Protein AF-W1V5F1-F1 (afdb_monomer_lite)

Foldseek 3Di:
DDDDDDDFQAFPPPRHGFDDWDWDDDPPDIDITTHHPVVVVVVCVVCVVVVVVDDDPDDD

Organism: NCBI:txid1403939

Radius of gyration: 15.8 Å; chains: 1; bounding box: 38×23×50 Å

Secondary structure (DSSP, 8-state):
---------B-TTTSSB--EEEEEEETTEEEEEEE-HHHHHHHHHHHHHHHHHS---S--

pLDDT: mean 93.92, std 8.42, range [59.59, 98.75]

InterPro domains:
  IPR024412 Lsr2 dimerization domain [PF11774] (1-58)
  IPR042261 Lsr2-like, dimerization domain [G3DSA:3.30.60.230] (1-60)

Sequence (60 aa):
MAQKTQVILVDDIDNGPATQTVTFGIDGVTYEIDLNDEHAAALRESLAEWISKARRTGGR

Structure (mmCIF, N/CA/C/O backbone):
data_AF-W1V5F1-F1
#
_entry.id   AF-W1V5F1-F1
#
loop_
_atom_site.group_PDB
_atom_site.id
_atom_site.type_symbol
_atom_site.label_atom_id
_atom_site.label_alt_id
_atom_site.label_comp_id
_atom_s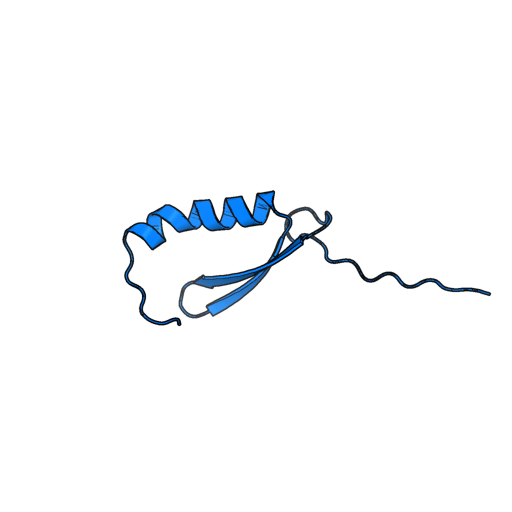ite.label_asym_id
_atom_site.label_entity_id
_atom_site.label_seq_id
_atom_site.pdbx_PDB_ins_code
_atom_site.Cartn_x
_atom_site.Cartn_y
_atom_site.Cartn_z
_atom_site.occupancy
_atom_site.B_iso_or_equiv
_atom_site.auth_seq_id
_atom_site.auth_comp_id
_atom_site.auth_asym_id
_atom_site.auth_atom_id
_atom_site.pdbx_PDB_model_num
ATOM 1 N N . MET A 1 1 ? -28.914 -0.160 29.385 1.00 62.88 1 MET A N 1
ATOM 2 C CA . MET A 1 1 ? -27.494 -0.137 28.969 1.00 62.88 1 MET A CA 1
ATOM 3 C C . MET A 1 1 ? -27.463 0.208 27.489 1.00 62.88 1 MET A C 1
ATOM 5 O O . MET A 1 1 ? -28.306 -0.318 26.776 1.00 62.88 1 MET A O 1
ATOM 9 N N . ALA A 1 2 ? -26.591 1.115 27.044 1.00 79.94 2 ALA A N 1
ATOM 10 C CA . ALA A 1 2 ? -26.483 1.508 25.635 1.00 79.94 2 ALA A CA 1
ATOM 11 C C . ALA A 1 2 ? -25.070 1.195 25.125 1.00 79.94 2 ALA A C 1
ATOM 13 O O . ALA A 1 2 ? -24.099 1.475 25.823 1.00 79.94 2 ALA A O 1
ATOM 14 N N . GLN A 1 3 ? -24.970 0.609 23.931 1.00 83.75 3 GLN A N 1
ATOM 15 C CA . GLN A 1 3 ? -23.714 0.236 23.279 1.00 83.75 3 GLN A CA 1
ATOM 16 C C . GLN A 1 3 ? -23.590 1.000 21.957 1.00 83.75 3 GLN A C 1
ATOM 18 O O . GLN A 1 3 ? -24.559 1.093 21.205 1.00 83.75 3 GLN A O 1
ATOM 23 N N . LYS A 1 4 ? -22.400 1.545 21.678 1.00 82.69 4 LYS A N 1
ATOM 24 C CA . LYS A 1 4 ? -22.058 2.191 20.405 1.00 82.69 4 LYS A CA 1
ATOM 25 C C . LYS A 1 4 ? -20.942 1.390 19.741 1.00 82.69 4 LYS A C 1
ATOM 27 O O . LYS A 1 4 ? -19.873 1.245 20.324 1.00 82.69 4 LYS A O 1
ATOM 32 N N . THR A 1 5 ? -21.197 0.901 18.533 1.00 86.56 5 THR A N 1
ATOM 33 C CA . THR A 1 5 ? -20.195 0.253 17.677 1.00 86.56 5 THR A CA 1
ATOM 34 C C . THR A 1 5 ? -19.746 1.256 16.621 1.00 86.56 5 THR A C 1
ATOM 36 O O . THR A 1 5 ? -20.589 1.889 15.985 1.00 86.56 5 THR A O 1
ATOM 39 N N . GLN A 1 6 ? -18.437 1.419 16.445 1.00 85.50 6 GLN A N 1
ATOM 40 C CA . GLN A 1 6 ? -17.855 2.255 15.398 1.00 85.50 6 GLN A CA 1
ATOM 41 C C . GLN A 1 6 ? -16.993 1.376 14.496 1.00 85.50 6 GLN A C 1
ATOM 43 O O . GLN A 1 6 ? -16.154 0.628 14.988 1.00 85.50 6 GLN A O 1
ATOM 48 N N . VAL A 1 7 ? -17.225 1.470 13.190 1.00 85.25 7 VAL A N 1
ATOM 49 C CA . VAL A 1 7 ? -16.366 0.867 12.171 1.00 85.25 7 VAL A CA 1
ATOM 50 C C . VAL A 1 7 ? -15.467 1.981 11.649 1.00 85.25 7 VAL A C 1
ATOM 52 O O . VAL A 1 7 ? -15.971 3.038 11.267 1.00 85.25 7 VAL A O 1
ATOM 55 N N . ILE A 1 8 ? -14.155 1.768 11.698 1.00 91.31 8 ILE A N 1
ATOM 56 C CA . ILE A 1 8 ? -13.145 2.687 11.167 1.00 91.31 8 ILE A CA 1
ATOM 57 C C . ILE A 1 8 ? -12.234 1.924 10.213 1.00 91.31 8 ILE A C 1
ATOM 59 O O . ILE A 1 8 ? -11.942 0.754 10.456 1.00 91.31 8 ILE A O 1
ATOM 63 N N . LEU A 1 9 ? -11.815 2.595 9.143 1.00 94.38 9 LEU A N 1
ATOM 64 C CA . LEU A 1 9 ? -10.732 2.125 8.290 1.00 94.38 9 LEU A CA 1
ATOM 65 C C . LEU A 1 9 ? -9.413 2.520 8.955 1.00 94.38 9 LEU A C 1
ATOM 67 O O . LEU A 1 9 ? -9.256 3.673 9.372 1.00 94.38 9 LEU A O 1
ATOM 71 N N . VAL A 1 10 ? -8.505 1.562 9.093 1.00 98.06 10 VAL A N 1
ATOM 72 C CA . VAL A 1 10 ? -7.240 1.728 9.812 1.00 98.06 10 VAL A CA 1
ATOM 73 C C . VAL A 1 10 ? -6.102 1.530 8.826 1.00 98.06 10 VAL A C 1
ATOM 75 O O . VAL A 1 10 ? -6.167 0.634 7.998 1.00 98.06 10 VAL A O 1
ATOM 78 N N . ASP A 1 11 ? -5.101 2.395 8.898 1.00 98.56 11 ASP A N 1
ATOM 79 C CA . ASP A 1 11 ? -3.898 2.308 8.087 1.00 98.56 11 ASP A CA 1
ATOM 80 C C . ASP A 1 11 ? -3.036 1.128 8.551 1.00 98.56 11 ASP A C 1
ATOM 82 O O . ASP A 1 11 ? -2.673 1.037 9.724 1.00 98.56 11 ASP A O 1
ATOM 86 N N . ASP A 1 12 ? -2.710 0.221 7.636 1.00 98.69 12 ASP A N 1
ATOM 87 C CA . ASP A 1 12 ? -1.971 -1.008 7.938 1.00 98.69 12 ASP A CA 1
ATOM 88 C C . ASP A 1 12 ? -0.488 -0.765 8.290 1.00 98.69 12 ASP A C 1
ATOM 90 O O . ASP A 1 12 ? 0.183 -1.665 8.802 1.00 98.69 12 ASP A O 1
ATOM 94 N N . ILE A 1 13 ? 0.051 0.431 8.026 1.00 98.31 13 ILE A N 1
ATOM 95 C CA . ILE A 1 13 ? 1.451 0.788 8.298 1.00 98.31 13 ILE A CA 1
ATOM 96 C C . ILE A 1 13 ? 1.617 1.313 9.722 1.00 98.31 13 ILE A C 1
ATOM 98 O O . ILE A 1 13 ? 2.523 0.879 10.437 1.00 98.31 13 ILE A O 1
ATOM 102 N N . ASP A 1 14 ? 0.767 2.252 10.139 1.00 98.00 14 ASP A N 1
ATOM 103 C CA . ASP A 1 14 ? 0.919 2.962 11.416 1.00 98.00 14 ASP A CA 1
ATOM 104 C C . ASP A 1 14 ? -0.261 2.795 12.388 1.00 98.00 14 ASP A C 1
ATOM 106 O O . ASP A 1 14 ? -0.187 3.254 13.530 1.00 98.00 14 ASP A O 1
ATOM 110 N N . ASN A 1 15 ? -1.309 2.067 11.993 1.00 97.19 15 ASN A N 1
ATOM 111 C CA . ASN A 1 15 ? -2.574 1.911 12.719 1.00 97.19 15 ASN A CA 1
ATOM 112 C C . ASN A 1 15 ? -3.350 3.229 12.935 1.00 97.19 15 ASN A C 1
ATOM 114 O O . ASN A 1 15 ? -4.217 3.310 13.813 1.00 97.19 15 ASN A O 1
ATOM 118 N N . GLY A 1 16 ? -3.047 4.269 12.156 1.00 97.25 16 GLY A N 1
ATOM 119 C CA . GLY A 1 16 ? -3.776 5.529 12.101 1.00 97.25 16 GLY A CA 1
ATOM 120 C C . GLY A 1 16 ? -5.050 5.446 11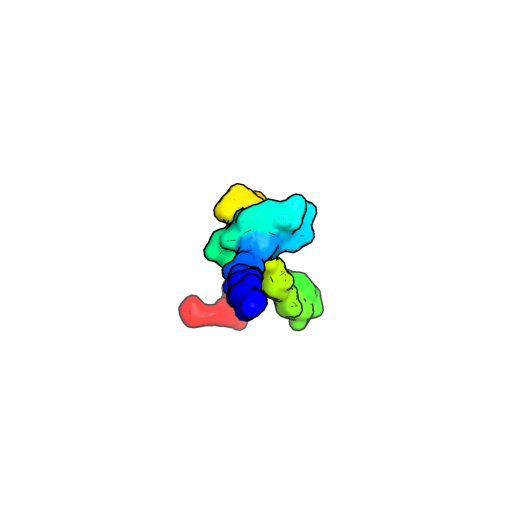.249 1.00 97.25 16 GLY A C 1
ATOM 121 O O . GLY A 1 16 ? -5.468 4.366 10.839 1.00 97.25 16 GLY A O 1
ATOM 122 N N . PRO A 1 17 ? -5.729 6.576 10.985 1.00 97.94 17 PRO A N 1
ATOM 123 C CA . PRO A 1 17 ? -6.890 6.598 10.099 1.00 97.94 17 PRO A CA 1
ATOM 124 C C . PRO A 1 17 ? -6.480 6.378 8.639 1.0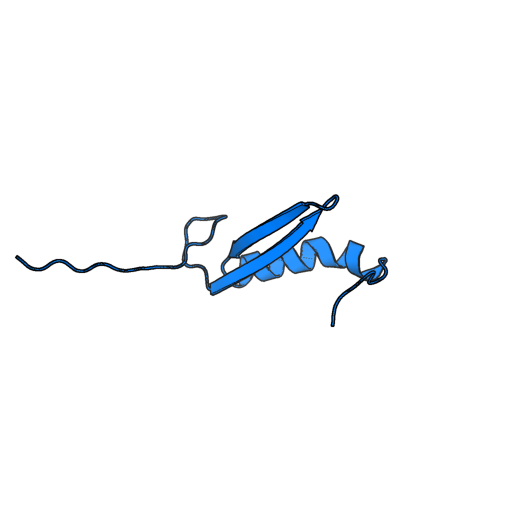0 97.94 17 PRO A C 1
ATOM 126 O O . PRO A 1 17 ? -5.719 7.174 8.091 1.00 97.94 17 PRO A O 1
ATOM 129 N N . ALA A 1 18 ? -7.045 5.363 7.988 1.00 98.31 18 ALA A N 1
ATOM 130 C CA . ALA A 1 18 ? -6.907 5.182 6.545 1.00 98.31 18 ALA A CA 1
ATOM 131 C C . ALA A 1 18 ? -8.025 5.894 5.774 1.00 98.31 18 ALA A C 1
ATOM 133 O O . ALA A 1 18 ? -9.137 6.098 6.272 1.00 98.31 18 ALA A O 1
ATOM 134 N N . THR A 1 19 ? -7.727 6.259 4.530 1.00 97.81 19 THR A N 1
ATOM 135 C CA . THR A 1 19 ? -8.651 6.949 3.619 1.00 97.81 19 THR A CA 1
ATOM 136 C C . THR A 1 19 ? -9.036 6.090 2.419 1.00 97.81 19 THR A C 1
ATOM 138 O O . THR A 1 19 ? -10.079 6.333 1.810 1.00 97.81 19 THR A O 1
ATOM 141 N N . GLN A 1 20 ? -8.221 5.091 2.070 1.00 97.88 20 GLN A N 1
ATOM 142 C CA . GLN A 1 20 ? -8.406 4.282 0.870 1.00 97.88 20 GLN A CA 1
ATOM 143 C C . GLN A 1 20 ? -7.754 2.901 0.989 1.00 97.88 20 GLN A C 1
ATOM 145 O O . GLN A 1 20 ? -6.714 2.751 1.621 1.00 97.88 20 GLN A O 1
ATOM 150 N N . THR A 1 21 ? -8.321 1.921 0.288 1.00 98.38 21 THR A N 1
ATOM 151 C CA . THR A 1 21 ? -7.681 0.627 0.021 1.00 98.38 21 THR A CA 1
ATOM 152 C C . THR A 1 21 ? -6.934 0.703 -1.310 1.00 98.38 21 THR A C 1
ATOM 154 O O . THR A 1 21 ? -7.500 1.130 -2.323 1.00 98.38 21 THR A O 1
ATOM 157 N N . VAL A 1 22 ? -5.668 0.290 -1.339 1.00 98.25 22 VAL A N 1
ATOM 158 C CA . VAL A 1 22 ? -4.848 0.240 -2.556 1.00 98.25 22 VAL A CA 1
ATOM 159 C C . VAL A 1 22 ? -4.591 -1.209 -2.950 1.00 98.25 22 VAL A C 1
ATOM 161 O O . VAL A 1 22 ? -3.985 -1.970 -2.202 1.00 98.25 22 VAL A O 1
ATOM 164 N N . THR A 1 23 ? -4.998 -1.582 -4.163 1.00 97.88 23 THR A N 1
ATOM 165 C CA . THR A 1 23 ?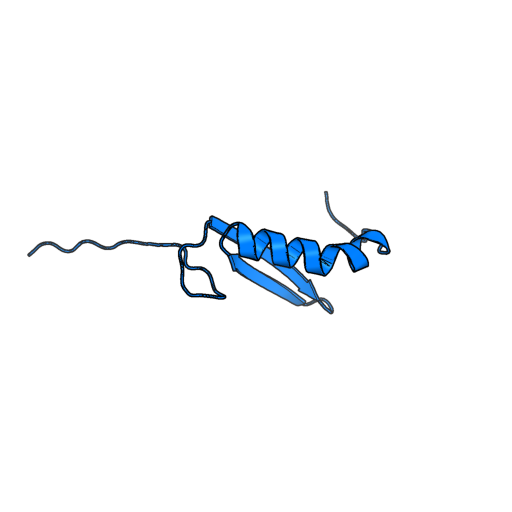 -4.657 -2.879 -4.760 1.00 97.88 23 THR A CA 1
ATOM 166 C C . THR A 1 23 ? -3.350 -2.774 -5.545 1.00 97.88 23 THR A C 1
ATOM 168 O O . THR A 1 23 ? -3.202 -1.903 -6.406 1.00 97.88 23 THR A O 1
ATOM 171 N N . PHE A 1 24 ? -2.413 -3.686 -5.302 1.00 97.00 24 PHE A N 1
ATOM 172 C CA . PHE A 1 24 ? -1.155 -3.793 -6.048 1.00 97.00 24 PHE A CA 1
ATOM 173 C C . PHE A 1 24 ? -0.759 -5.263 -6.240 1.00 97.00 24 PHE A C 1
ATOM 175 O O . PHE A 1 24 ? -1.449 -6.169 -5.777 1.00 97.00 24 PHE A O 1
ATOM 182 N N . GLY A 1 25 ? 0.322 -5.535 -6.973 1.00 96.00 25 GLY A N 1
ATOM 183 C CA . GLY A 1 25 ? 0.758 -6.911 -7.192 1.00 96.00 25 GLY A CA 1
ATOM 184 C C . GLY A 1 25 ? 2.227 -7.046 -7.556 1.00 96.00 25 GLY A C 1
ATOM 185 O O . GLY A 1 25 ? 2.820 -6.144 -8.145 1.00 96.00 25 GLY A O 1
ATOM 186 N N . ILE A 1 2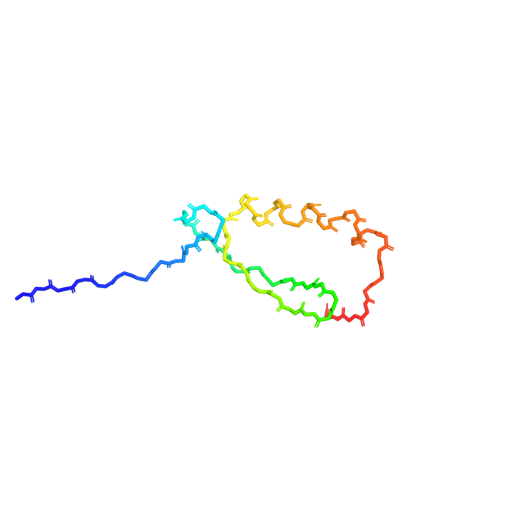6 ? 2.793 -8.196 -7.204 1.00 96.19 26 ILE A N 1
ATOM 187 C CA . ILE A 1 26 ? 4.167 -8.598 -7.510 1.00 96.19 26 ILE A CA 1
ATOM 188 C C . ILE A 1 26 ? 4.189 -10.112 -7.749 1.00 96.19 26 ILE A C 1
ATOM 190 O O . ILE A 1 26 ? 3.474 -10.857 -7.083 1.00 96.19 26 ILE A O 1
ATOM 194 N N . ASP A 1 27 ? 4.927 -10.554 -8.770 1.00 95.19 27 ASP A N 1
ATOM 195 C CA . ASP A 1 27 ? 5.070 -11.969 -9.155 1.00 95.19 27 ASP A CA 1
ATOM 196 C C . ASP A 1 27 ? 3.747 -12.743 -9.317 1.00 95.19 27 ASP A C 1
ATOM 198 O O . ASP A 1 27 ? 3.634 -13.926 -9.005 1.00 95.19 27 ASP A O 1
ATOM 202 N N . GLY A 1 28 ? 2.723 -12.063 -9.843 1.00 93.12 28 GLY A N 1
ATOM 203 C CA . GLY A 1 28 ? 1.407 -12.652 -10.105 1.00 93.12 28 GLY A CA 1
ATOM 204 C C . GLY A 1 28 ? 0.507 -12.787 -8.874 1.00 93.12 28 GLY A C 1
ATOM 205 O O . GLY A 1 28 ? -0.618 -13.260 -9.013 1.00 93.12 28 GLY A O 1
ATOM 206 N N . VAL A 1 29 ? 0.958 -12.342 -7.699 1.00 97.06 29 VAL A N 1
ATOM 207 C CA . VAL A 1 29 ? 0.142 -12.269 -6.483 1.00 97.06 29 VAL A CA 1
ATOM 208 C C . VAL A 1 29 ? -0.428 -10.859 -6.337 1.00 97.06 29 VAL A C 1
ATOM 210 O O . VAL A 1 29 ? 0.288 -9.870 -6.501 1.00 97.06 29 VAL A O 1
ATOM 213 N N . THR A 1 30 ? -1.727 -10.768 -6.050 1.00 97.00 30 THR A N 1
ATOM 214 C CA . THR A 1 30 ? -2.436 -9.508 -5.791 1.00 97.00 30 THR A CA 1
ATOM 215 C C . THR A 1 30 ? -2.578 -9.289 -4.290 1.00 97.00 30 THR A C 1
ATOM 217 O O . THR A 1 30 ? -2.947 -10.209 -3.562 1.00 97.00 30 THR A O 1
ATOM 220 N N . TYR A 1 31 ? -2.307 -8.065 -3.854 1.00 98.25 31 TYR A N 1
ATOM 221 C CA . TYR A 1 31 ? -2.388 -7.615 -2.471 1.00 98.25 31 TYR A CA 1
ATOM 222 C C . TYR A 1 31 ? -3.314 -6.405 -2.378 1.00 98.25 31 TYR A C 1
ATOM 224 O O . TYR A 1 31 ? -3.424 -5.621 -3.324 1.00 98.25 31 TYR A O 1
ATOM 232 N N . GLU A 1 32 ? -3.940 -6.248 -1.220 1.00 98.56 32 GLU A N 1
ATOM 233 C CA . GLU A 1 32 ? -4.681 -5.055 -0.821 1.00 98.56 32 GLU A CA 1
ATOM 234 C C . GLU A 1 32 ? -4.090 -4.543 0.489 1.00 98.56 32 GLU A C 1
ATOM 236 O O . GLU A 1 32 ? -3.598 -5.334 1.296 1.00 98.56 32 GLU A O 1
ATOM 241 N N . ILE A 1 33 ? -4.090 -3.225 0.655 1.00 98.56 33 ILE A N 1
ATOM 242 C CA . ILE A 1 33 ? -3.594 -2.552 1.853 1.00 98.56 33 ILE A CA 1
ATOM 243 C C . ILE A 1 33 ? -4.416 -1.286 2.097 1.00 98.56 33 ILE A C 1
ATOM 245 O O . ILE A 1 33 ? -4.661 -0.520 1.159 1.00 98.56 33 ILE A O 1
ATOM 249 N N . ASP A 1 34 ? -4.849 -1.075 3.334 1.00 98.69 34 ASP A N 1
ATOM 250 C CA . ASP A 1 34 ? -5.568 0.123 3.751 1.00 98.69 34 ASP A CA 1
ATOM 251 C C . ASP A 1 34 ? -4.566 1.193 4.179 1.00 98.69 34 ASP A C 1
ATOM 253 O O . ASP A 1 34 ? -3.720 0.961 5.037 1.00 98.69 34 ASP A O 1
ATOM 257 N N . LEU A 1 35 ? -4.632 2.367 3.549 1.00 98.69 35 LEU A N 1
ATOM 258 C CA . LEU A 1 35 ? -3.648 3.434 3.708 1.00 98.69 35 LEU A CA 1
ATOM 259 C C . LEU A 1 35 ? -4.315 4.805 3.845 1.00 98.69 35 LEU A C 1
ATOM 261 O O . LEU A 1 35 ? -5.380 5.080 3.280 1.00 98.69 35 LEU A O 1
ATOM 265 N N . ASN A 1 36 ? -3.648 5.697 4.565 1.00 98.62 36 ASN A N 1
ATOM 266 C CA . ASN A 1 36 ? -3.861 7.133 4.509 1.00 98.62 36 ASN A CA 1
ATOM 267 C C . ASN A 1 36 ? -3.300 7.714 3.191 1.00 98.62 36 ASN A C 1
ATOM 269 O O . ASN A 1 36 ? -2.616 7.036 2.417 1.00 98.62 36 ASN A O 1
ATOM 273 N N . ASP A 1 37 ? -3.592 8.986 2.914 1.00 98.50 37 ASP A N 1
ATOM 274 C CA . ASP A 1 37 ? -3.217 9.616 1.641 1.00 98.50 37 ASP A CA 1
ATOM 275 C C . ASP A 1 37 ? -1.697 9.715 1.434 1.00 98.50 37 ASP A C 1
ATOM 277 O O . ASP A 1 37 ? -1.224 9.586 0.302 1.00 98.50 37 ASP A O 1
ATOM 281 N N . GLU A 1 38 ? -0.929 9.906 2.510 1.00 98.62 38 GLU A N 1
ATOM 282 C CA . GLU A 1 38 ? 0.532 10.016 2.465 1.00 98.62 38 GLU A CA 1
ATOM 283 C C . GLU A 1 38 ? 1.176 8.666 2.133 1.00 98.62 38 GLU A C 1
ATOM 285 O O . GLU A 1 38 ? 1.943 8.563 1.174 1.00 98.62 38 GLU A O 1
ATOM 290 N N . HIS A 1 39 ? 0.808 7.602 2.847 1.00 98.75 39 HIS A N 1
ATOM 291 C CA . HIS A 1 39 ? 1.318 6.260 2.581 1.00 98.75 39 HIS A CA 1
ATOM 292 C C . HIS A 1 39 ? 0.874 5.741 1.210 1.00 98.75 39 HIS A C 1
ATOM 294 O O . HIS A 1 39 ? 1.661 5.126 0.484 1.00 98.75 39 HIS A O 1
ATOM 300 N N . ALA A 1 40 ? -0.363 6.037 0.798 1.00 98.69 40 ALA A N 1
ATOM 301 C CA . ALA A 1 40 ? -0.847 5.674 -0.527 1.00 98.69 40 ALA A CA 1
ATOM 302 C C . ALA A 1 40 ? -0.091 6.420 -1.643 1.00 98.69 40 ALA A C 1
ATOM 304 O O . ALA A 1 40 ? 0.106 5.868 -2.731 1.00 98.69 40 ALA A O 1
ATOM 305 N N . ALA A 1 41 ? 0.330 7.668 -1.416 1.00 98.69 41 ALA A N 1
ATOM 306 C CA . ALA A 1 41 ? 1.199 8.395 -2.339 1.00 98.69 41 ALA A CA 1
ATOM 307 C C . ALA A 1 41 ? 2.610 7.787 -2.373 1.00 98.69 41 ALA A C 1
ATOM 309 O O . ALA A 1 41 ? 3.113 7.501 -3.461 1.00 98.69 41 ALA A O 1
ATOM 310 N N . ALA A 1 42 ? 3.194 7.493 -1.208 1.00 98.69 42 ALA A N 1
ATOM 311 C CA . ALA A 1 42 ? 4.521 6.891 -1.088 1.00 98.69 42 ALA A CA 1
ATOM 312 C C . ALA A 1 42 ? 4.616 5.523 -1.792 1.00 98.69 42 ALA A C 1
ATOM 314 O O . ALA A 1 42 ? 5.599 5.244 -2.486 1.00 98.69 42 ALA A O 1
ATOM 315 N N . LEU A 1 43 ? 3.575 4.685 -1.691 1.00 98.56 43 LEU A N 1
ATOM 316 C CA . LEU A 1 43 ? 3.500 3.412 -2.415 1.00 98.56 43 LEU A CA 1
ATOM 317 C C . LEU A 1 43 ? 3.524 3.626 -3.938 1.00 98.56 43 LEU A C 1
ATOM 319 O O . LEU A 1 43 ? 4.274 2.961 -4.653 1.00 98.56 43 LEU A O 1
ATOM 323 N N . ARG A 1 44 ? 2.726 4.571 -4.449 1.00 98.25 44 ARG A N 1
ATOM 324 C CA . ARG A 1 44 ? 2.662 4.870 -5.891 1.00 98.25 44 ARG A CA 1
ATOM 325 C C . ARG A 1 44 ? 3.968 5.464 -6.412 1.00 98.25 44 ARG A C 1
ATOM 327 O O . ARG A 1 44 ? 4.395 5.095 -7.503 1.00 98.25 44 ARG A O 1
ATOM 334 N N . GLU A 1 45 ? 4.607 6.336 -5.638 1.00 98.50 45 GLU A N 1
ATOM 335 C CA . GLU A 1 45 ? 5.917 6.905 -5.965 1.00 98.50 45 GLU A CA 1
ATOM 336 C C . GLU A 1 45 ? 7.000 5.820 -6.025 1.00 98.50 45 GLU A C 1
ATOM 338 O O . GLU A 1 45 ? 7.740 5.743 -7.005 1.00 98.50 45 GLU A O 1
ATOM 343 N N . SER A 1 46 ? 7.019 4.903 -5.055 1.00 98.19 46 SER A N 1
ATOM 344 C CA . SER A 1 46 ? 7.966 3.777 -5.020 1.00 98.19 46 SER A CA 1
ATOM 345 C C . SER A 1 46 ? 7.845 2.854 -6.241 1.00 98.19 46 SER A C 1
ATOM 347 O O . SER A 1 46 ? 8.827 2.255 -6.684 1.00 98.19 46 SER A O 1
ATOM 349 N N . LEU A 1 47 ? 6.645 2.745 -6.820 1.00 97.62 47 LEU A N 1
ATOM 350 C CA . LEU A 1 47 ? 6.395 1.959 -8.030 1.00 97.62 47 LEU A CA 1
ATOM 351 C C . LEU A 1 47 ? 6.631 2.747 -9.331 1.00 97.62 47 LEU A C 1
ATOM 353 O O . LEU A 1 47 ? 6.739 2.138 -10.400 1.00 97.62 47 LEU A O 1
ATOM 357 N N . ALA A 1 48 ? 6.726 4.079 -9.270 1.00 97.56 48 ALA A N 1
ATOM 358 C CA . ALA A 1 48 ? 6.724 4.952 -10.442 1.00 97.56 48 ALA A CA 1
ATOM 359 C C . ALA A 1 48 ? 7.894 4.681 -11.399 1.00 97.56 48 ALA A C 1
ATOM 361 O O . ALA A 1 48 ? 7.689 4.632 -12.616 1.00 97.56 48 ALA A O 1
ATOM 362 N N . GLU A 1 49 ? 9.103 4.446 -10.874 1.00 97.94 49 GLU A N 1
ATOM 363 C CA . GLU A 1 49 ? 10.274 4.150 -11.709 1.00 97.94 49 GLU A CA 1
ATOM 364 C C . GLU A 1 49 ? 10.037 2.907 -12.578 1.00 97.94 49 GLU A C 1
ATOM 366 O O . GLU A 1 49 ? 10.285 2.928 -13.787 1.00 97.94 49 GLU A O 1
ATOM 371 N N . TRP A 1 50 ? 9.515 1.838 -11.981 1.00 96.94 50 TRP A N 1
ATOM 372 C CA . TRP A 1 50 ? 9.274 0.568 -12.660 1.00 96.94 50 TRP A CA 1
ATOM 373 C C . TRP A 1 50 ? 8.150 0.691 -13.681 1.00 96.94 50 TRP A C 1
ATOM 375 O O . TRP A 1 50 ? 8.308 0.275 -14.829 1.00 96.94 50 TRP A O 1
ATOM 385 N N . ILE A 1 51 ? 7.044 1.328 -13.288 1.00 95.94 51 ILE A N 1
ATOM 386 C CA . ILE A 1 51 ? 5.890 1.563 -14.161 1.00 95.94 51 ILE A CA 1
ATOM 387 C C . ILE A 1 51 ? 6.303 2.377 -15.392 1.00 95.94 51 ILE A C 1
ATOM 389 O O . ILE A 1 51 ? 5.887 2.042 -16.499 1.00 95.94 51 ILE A O 1
ATOM 393 N N . SER A 1 52 ? 7.165 3.389 -15.230 1.00 96.88 52 SER A N 1
ATOM 394 C CA . SER A 1 52 ? 7.609 4.252 -16.336 1.00 96.88 52 SER A CA 1
ATOM 395 C C . SER A 1 52 ? 8.374 3.509 -17.441 1.00 96.88 52 SER A C 1
ATOM 397 O O . SER A 1 52 ? 8.368 3.939 -18.594 1.00 96.88 52 SER A O 1
ATOM 399 N N . LYS A 1 53 ? 9.012 2.382 -17.101 1.00 98.19 53 LYS A N 1
ATOM 400 C CA . LYS A 1 53 ? 9.793 1.539 -18.022 1.00 98.19 53 LYS A CA 1
ATOM 401 C C . LYS A 1 53 ? 9.033 0.278 -18.453 1.00 98.19 53 LYS A C 1
ATOM 403 O O . LYS A 1 53 ? 9.510 -0.462 -19.314 1.00 98.19 53 LYS A O 1
ATOM 408 N N . ALA A 1 54 ? 7.879 0.007 -17.849 1.00 95.62 54 ALA A N 1
ATOM 409 C CA . ALA A 1 54 ? 7.084 -1.185 -18.097 1.00 95.62 54 ALA A CA 1
ATOM 410 C C . ALA A 1 54 ? 6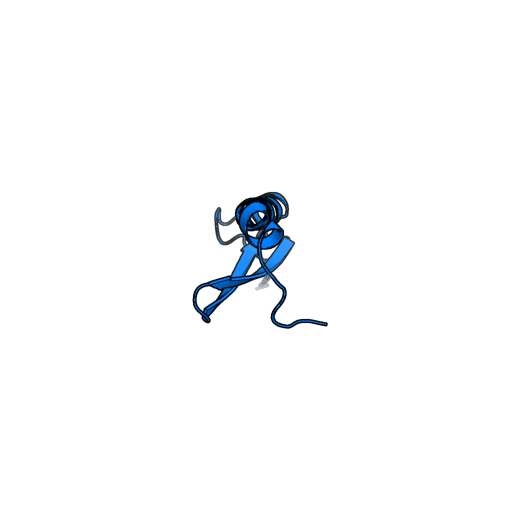.043 -0.966 -19.204 1.00 95.62 54 ALA A C 1
ATOM 412 O O . ALA A 1 54 ? 5.718 0.150 -19.602 1.00 95.62 54 ALA A O 1
ATOM 413 N N . ARG A 1 55 ? 5.477 -2.074 -19.692 1.00 94.31 55 ARG A N 1
ATOM 414 C CA . ARG A 1 55 ? 4.321 -2.064 -20.595 1.00 94.31 55 ARG A CA 1
ATOM 415 C C . ARG A 1 55 ? 3.088 -2.569 -19.860 1.00 94.31 55 ARG A C 1
ATOM 417 O O . ARG A 1 55 ? 3.165 -3.562 -19.139 1.00 94.31 55 ARG A O 1
ATOM 424 N N . ARG A 1 56 ? 1.939 -1.935 -20.096 1.00 91.31 56 ARG A N 1
ATOM 425 C CA . ARG A 1 56 ? 0.647 -2.453 -19.629 1.00 91.31 56 ARG A CA 1
ATOM 426 C C . ARG A 1 56 ? 0.354 -3.765 -20.359 1.00 91.31 56 ARG A C 1
ATOM 428 O O . ARG A 1 56 ? 0.307 -3.791 -21.585 1.00 91.31 56 ARG A O 1
ATOM 435 N N . THR A 1 57 ? 0.173 -4.849 -19.614 1.00 88.94 57 THR A N 1
ATOM 436 C CA . THR A 1 57 ? -0.227 -6.166 -20.146 1.00 88.94 57 THR A CA 1
ATOM 437 C C . THR A 1 57 ? -1.734 -6.417 -20.016 1.00 88.94 57 THR A C 1
ATOM 439 O O . THR A 1 57 ? -2.236 -7.398 -20.556 1.00 88.94 57 THR A O 1
ATOM 442 N N . GLY A 1 58 ? -2.461 -5.509 -19.351 1.00 81.12 58 GLY A N 1
ATOM 443 C CA . GLY A 1 58 ? -3.913 -5.512 -19.177 1.00 81.12 58 GLY A CA 1
ATOM 444 C C . GLY A 1 58 ? -4.427 -4.210 -18.539 1.00 81.12 58 GLY A C 1
ATOM 445 O O . GLY A 1 58 ? -3.644 -3.316 -18.200 1.00 81.12 58 GLY A O 1
ATOM 446 N N . GLY A 1 59 ? -5.750 -4.110 -18.383 1.00 69.94 59 GLY A N 1
ATOM 447 C CA . GLY A 1 59 ? -6.459 -2.973 -17.777 1.00 69.94 59 GLY A CA 1
ATOM 448 C C . GLY A 1 59 ? -7.343 -2.207 -18.770 1.00 69.94 59 GLY A C 1
ATOM 449 O O . GLY A 1 59 ? -6.994 -2.083 -19.942 1.00 69.94 59 GLY A O 1
ATOM 450 N N . ARG A 1 60 ? -8.492 -1.726 -18.280 1.00 59.59 60 ARG A N 1
ATOM 451 C CA . ARG A 1 60 ? -9.387 -0.788 -18.977 1.00 59.59 60 ARG A CA 1
ATOM 452 C C . ARG A 1 60 ? -8.761 0.609 -19.068 1.00 59.59 60 ARG A C 1
ATOM 454 O O . ARG A 1 60 ? -7.758 0.867 -18.354 1.00 59.59 60 ARG A O 1
#